Protein AF-A0A1H2SU93-F1 (afdb_monomer_lite)

Radius of gyration: 25.46 Å; chains: 1; bounding box: 50×32×60 Å

Foldseek 3Di:
DCVVVCVVVVVCVVVVVVVVVVVVVPDDPVVVVVVVVVVVVVVVVVVVVLVVLLVVLLVCVVVPDDLVVSCVPDPNVSNVVSVVVVVVD

Structure (mmCIF, N/CA/C/O backbone):
data_AF-A0A1H2SU93-F1
#
_entry.id   AF-A0A1H2SU93-F1
#
loop_
_atom_site.group_PDB
_atom_site.id
_atom_site.type_symbol
_atom_site.label_atom_id
_atom_site.label_alt_id
_atom_site.label_comp_id
_atom_site.label_asym_id
_atom_site.label_entity_id
_atom_site.label_seq_id
_atom_site.pdbx_PDB_ins_code
_atom_site.Cartn_x
_atom_site.Cartn_y
_atom_site.Cartn_z
_atom_site.occupancy
_atom_site.B_iso_or_equiv
_atom_site.auth_seq_id
_atom_site.auth_comp_id
_atom_site.auth_asym_id
_atom_site.auth_atom_id
_atom_site.pdbx_PDB_model_num
ATOM 1 N N . ARG A 1 1 ? 10.098 24.520 -30.732 1.00 68.25 1 ARG A N 1
ATOM 2 C CA . ARG A 1 1 ? 10.134 24.344 -32.202 1.00 68.25 1 ARG A CA 1
ATOM 3 C C . ARG A 1 1 ? 10.691 22.995 -32.652 1.00 68.25 1 ARG A C 1
ATOM 5 O O . ARG A 1 1 ? 9.881 22.212 -33.093 1.00 68.25 1 ARG A O 1
ATOM 12 N N . CYS A 1 2 ? 11.961 22.605 -32.467 1.00 73.81 2 CYS A N 1
ATOM 13 C CA . CYS A 1 2 ? 12.463 21.321 -33.024 1.00 73.81 2 CYS A CA 1
ATOM 14 C C . CYS A 1 2 ? 11.740 20.029 -32.573 1.00 73.81 2 CYS A C 1
ATOM 16 O O . CYS A 1 2 ? 11.703 19.060 -33.328 1.00 73.81 2 CYS A O 1
ATOM 18 N N . ILE A 1 3 ? 11.193 20.001 -31.351 1.00 79.50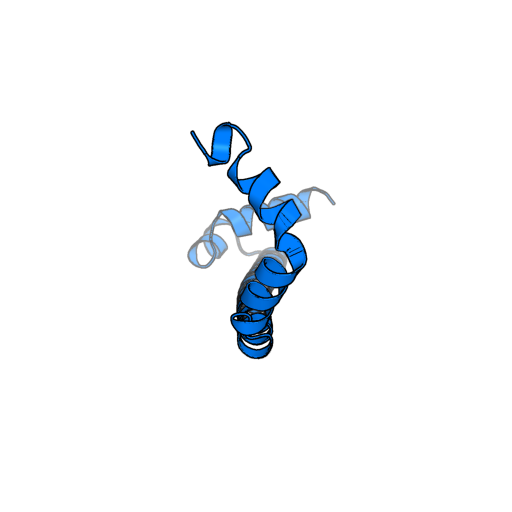 3 ILE A N 1
ATOM 19 C CA . ILE A 1 3 ? 10.376 18.877 -30.855 1.00 79.50 3 ILE A CA 1
ATOM 20 C C . ILE A 1 3 ? 8.950 18.970 -31.417 1.00 79.50 3 ILE A C 1
ATOM 22 O O . ILE A 1 3 ? 8.449 18.011 -31.990 1.00 79.50 3 ILE A O 1
ATOM 26 N N . GLU A 1 4 ? 8.325 20.143 -31.295 1.00 85.62 4 GLU A N 1
ATOM 27 C CA . GLU A 1 4 ? 6.946 20.416 -31.739 1.00 85.62 4 GLU A CA 1
ATOM 28 C C . GLU A 1 4 ? 6.768 20.306 -33.262 1.00 85.62 4 GLU A C 1
ATOM 30 O O . GLU A 1 4 ? 5.716 19.899 -33.736 1.00 85.62 4 GLU A O 1
ATOM 35 N N . GLU A 1 5 ? 7.802 20.651 -34.030 1.00 90.31 5 GLU A N 1
ATOM 36 C CA . GLU A 1 5 ? 7.831 20.625 -35.497 1.00 90.31 5 GLU A CA 1
ATOM 37 C C . GLU A 1 5 ? 8.338 19.276 -36.045 1.00 90.31 5 GLU A C 1
ATOM 39 O O . GLU A 1 5 ? 8.501 19.125 -37.250 1.00 90.31 5 GLU A O 1
ATOM 44 N N . GLY A 1 6 ? 8.603 18.285 -35.181 1.00 86.56 6 GLY A N 1
ATOM 45 C CA . GLY A 1 6 ? 8.933 16.910 -35.581 1.00 86.56 6 GLY A CA 1
ATOM 46 C C . GLY A 1 6 ? 10.371 16.668 -36.053 1.00 86.56 6 GLY A C 1
ATOM 47 O O . GLY A 1 6 ? 10.783 15.514 -36.160 1.00 86.56 6 GLY A O 1
ATOM 48 N N . TYR A 1 7 ? 11.177 17.716 -36.241 1.00 90.00 7 TYR A N 1
ATOM 49 C CA . TYR A 1 7 ? 12.559 17.599 -36.723 1.00 90.00 7 TYR A CA 1
ATOM 50 C C . TYR A 1 7 ? 13.433 16.659 -35.884 1.00 90.00 7 TYR A C 1
ATOM 52 O O . TYR A 1 7 ? 14.239 15.909 -36.433 1.00 90.00 7 TYR A O 1
ATOM 60 N N . LEU A 1 8 ? 13.266 16.660 -34.556 1.00 87.50 8 LEU A N 1
ATOM 61 C CA . LEU A 1 8 ? 14.007 15.745 -33.683 1.00 87.50 8 LEU A CA 1
ATOM 62 C C . LEU A 1 8 ? 13.624 14.279 -33.932 1.00 87.50 8 LEU A C 1
ATOM 64 O O . LEU A 1 8 ? 14.487 13.406 -33.937 1.00 87.50 8 LEU A O 1
ATOM 68 N N . VAL A 1 9 ? 12.338 14.004 -34.154 1.00 89.06 9 VAL A N 1
ATOM 69 C CA . VAL A 1 9 ? 11.841 12.645 -34.408 1.00 89.06 9 VAL A CA 1
ATOM 70 C C . VAL A 1 9 ? 12.373 12.128 -35.740 1.00 89.06 9 VAL A C 1
ATOM 72 O O . VAL A 1 9 ? 12.838 10.991 -35.813 1.00 89.06 9 VAL A O 1
ATOM 75 N N . ASP A 1 10 ? 12.351 12.962 -36.776 1.00 92.19 10 ASP A N 1
ATOM 76 C CA . ASP A 1 10 ? 12.840 12.582 -38.101 1.00 92.19 10 ASP A CA 1
ATOM 77 C C . ASP A 1 10 ? 14.351 12.333 -38.098 1.00 92.19 10 ASP A C 1
ATOM 79 O O . ASP A 1 10 ? 14.814 11.342 -38.666 1.00 92.19 10 ASP A O 1
ATOM 83 N N . TYR A 1 11 ? 15.111 13.156 -37.372 1.00 88.81 11 TYR A N 1
ATOM 84 C CA . TYR A 1 11 ? 16.544 12.950 -37.173 1.00 88.81 11 TYR A CA 1
ATOM 85 C C . TYR A 1 11 ? 16.839 11.639 -36.424 1.00 88.81 11 TYR A C 1
ATOM 87 O O . TYR A 1 11 ? 17.629 10.814 -36.881 1.00 88.81 11 TYR A O 1
ATOM 95 N N . LEU A 1 12 ? 16.158 11.381 -35.302 1.00 88.31 12 LEU A N 1
ATOM 96 C CA . LEU A 1 12 ? 16.364 10.156 -34.520 1.00 88.31 12 LEU A CA 1
ATOM 97 C C . LEU A 1 12 ? 15.968 8.887 -35.286 1.00 88.31 12 LEU A C 1
ATOM 99 O O . LEU A 1 12 ? 16.593 7.845 -35.101 1.00 88.31 12 LEU A O 1
ATOM 103 N N . ARG A 1 13 ? 14.966 8.957 -36.172 1.00 87.56 13 ARG A N 1
ATOM 104 C CA . ARG A 1 13 ? 14.591 7.839 -37.054 1.00 87.56 13 ARG A CA 1
ATOM 105 C C . ARG A 1 13 ? 15.689 7.500 -38.057 1.00 87.56 13 ARG A C 1
ATOM 107 O O . ARG A 1 13 ? 15.939 6.321 -38.292 1.00 87.56 13 ARG A O 1
ATOM 114 N N . GLN A 1 14 ? 16.351 8.508 -38.621 1.00 93.25 14 GLN A N 1
ATOM 115 C CA . GLN A 1 14 ? 17.478 8.310 -39.541 1.00 93.25 14 GLN A CA 1
ATOM 116 C C . GLN A 1 14 ? 18.705 7.727 -38.821 1.00 93.25 14 GLN A C 1
ATOM 118 O O . GLN A 1 14 ? 19.420 6.908 -39.393 1.00 93.25 14 GLN A O 1
ATOM 123 N N . HIS A 1 15 ? 18.892 8.074 -37.544 1.00 89.62 15 HIS A N 1
ATOM 124 C CA . HIS A 1 15 ? 20.018 7.646 -36.705 1.00 89.62 15 HIS A CA 1
ATOM 125 C C . HIS A 1 15 ? 19.629 6.607 -35.636 1.00 89.62 15 HIS A C 1
ATOM 127 O O . HIS A 1 15 ? 20.247 6.526 -34.572 1.00 89.62 15 HIS A O 1
ATOM 133 N N . ILE A 1 16 ? 18.612 5.777 -35.903 1.00 85.50 16 ILE A N 1
ATOM 134 C CA . ILE A 1 16 ? 18.010 4.888 -34.893 1.00 85.50 16 ILE A CA 1
ATOM 135 C C . ILE A 1 16 ? 19.018 3.910 -34.268 1.00 85.50 16 ILE A C 1
ATOM 137 O O . ILE A 1 16 ? 18.911 3.575 -33.090 1.00 85.50 16 ILE A O 1
ATOM 141 N N . GLY A 1 17 ? 20.017 3.462 -35.035 1.00 86.50 17 GLY A N 1
ATOM 142 C CA . GLY A 1 17 ? 21.060 2.554 -34.555 1.00 86.50 17 GLY A CA 1
ATOM 143 C C . GLY A 1 17 ? 21.977 3.197 -33.513 1.00 86.50 17 GLY A C 1
ATOM 144 O O . GLY A 1 17 ? 22.235 2.592 -32.474 1.00 86.50 17 GLY A O 1
ATOM 145 N N . GLU A 1 18 ? 22.414 4.432 -33.762 1.00 85.81 18 GLU A N 1
ATOM 146 C CA . GLU A 1 18 ? 23.244 5.219 -32.842 1.00 85.81 18 GLU A CA 1
ATOM 147 C C . GLU A 1 18 ? 22.441 5.620 -31.605 1.00 85.81 18 GLU A C 1
ATOM 149 O O . GLU A 1 18 ? 22.894 5.411 -30.483 1.00 85.81 18 GLU A O 1
ATOM 154 N N . ALA A 1 19 ? 21.202 6.084 -31.800 1.00 85.31 19 ALA A N 1
ATOM 155 C CA . ALA A 1 19 ? 20.293 6.419 -30.709 1.00 85.31 19 ALA A CA 1
ATOM 156 C C . ALA A 1 19 ? 20.029 5.210 -29.794 1.00 85.31 19 ALA A C 1
ATOM 158 O O . ALA A 1 19 ? 20.110 5.324 -28.571 1.00 85.31 19 ALA A O 1
ATOM 159 N N . ARG A 1 20 ? 19.783 4.025 -30.372 1.00 82.50 20 ARG A N 1
ATOM 160 C CA . ARG A 1 20 ? 19.617 2.777 -29.611 1.00 82.50 20 ARG A CA 1
ATOM 161 C C . ARG A 1 20 ? 20.907 2.369 -28.902 1.00 82.50 20 ARG A C 1
ATOM 163 O O . ARG A 1 20 ? 20.848 1.920 -27.763 1.00 82.50 20 ARG A O 1
ATOM 170 N N . GLY A 1 21 ? 22.058 2.514 -29.558 1.00 85.25 21 GLY A N 1
ATOM 171 C CA . GLY A 1 21 ? 23.366 2.227 -28.968 1.00 85.25 21 GLY A CA 1
ATOM 172 C C . GLY A 1 21 ? 23.655 3.101 -27.749 1.00 85.25 21 GLY A C 1
ATOM 173 O O . GLY A 1 21 ? 24.012 2.581 -26.695 1.00 85.25 21 GLY A O 1
ATOM 174 N N . MET A 1 22 ? 23.413 4.409 -27.863 1.00 82.69 22 MET A N 1
ATOM 175 C CA . MET A 1 22 ? 23.549 5.356 -26.756 1.00 82.69 22 MET A CA 1
ATOM 176 C C . MET A 1 22 ? 22.600 5.013 -25.605 1.00 82.69 22 MET A C 1
ATOM 178 O O . MET A 1 22 ? 23.046 4.916 -24.463 1.00 82.69 22 MET A O 1
ATOM 182 N N . LEU A 1 23 ? 21.322 4.750 -25.908 1.00 81.38 23 LEU A N 1
ATOM 183 C CA . LEU A 1 23 ? 20.319 4.374 -24.909 1.00 81.38 23 LEU A CA 1
ATOM 184 C C . LEU A 1 23 ? 20.744 3.124 -24.126 1.00 81.38 23 LEU A C 1
ATOM 186 O O . LEU A 1 23 ? 20.739 3.135 -22.900 1.00 81.38 23 LEU A O 1
ATOM 190 N N . LEU A 1 24 ? 21.155 2.066 -24.829 1.00 81.06 24 LEU A N 1
ATOM 191 C CA . LEU A 1 24 ? 21.555 0.806 -24.202 1.00 81.06 24 LEU A CA 1
ATOM 192 C C . LEU A 1 24 ? 22.879 0.924 -23.442 1.00 81.06 24 LEU A C 1
ATOM 194 O O . LEU A 1 24 ? 23.026 0.300 -22.400 1.00 81.06 24 LEU A O 1
ATOM 198 N N . SER A 1 25 ? 23.825 1.740 -23.918 1.00 81.94 25 SER A N 1
ATOM 199 C CA . SER A 1 25 ? 25.096 1.959 -23.212 1.00 81.94 25 SER A CA 1
ATOM 200 C C . SER A 1 25 ? 24.935 2.703 -21.883 1.00 81.94 25 SER A C 1
ATOM 202 O O . SER A 1 25 ? 25.743 2.514 -20.979 1.00 81.94 25 SER A O 1
ATOM 204 N N . GLY A 1 26 ? 23.903 3.545 -21.765 1.00 79.25 26 GLY A N 1
ATOM 205 C CA . GLY A 1 26 ? 23.593 4.284 -20.541 1.00 79.25 26 GLY A CA 1
ATOM 206 C C . GLY A 1 26 ? 22.599 3.571 -19.625 1.00 79.25 26 GLY A C 1
ATOM 207 O O . GLY A 1 26 ? 22.462 3.949 -18.463 1.00 79.25 26 GLY A O 1
ATOM 208 N N . PHE A 1 27 ? 21.894 2.555 -20.128 1.00 86.69 27 PHE A N 1
ATOM 209 C CA . PHE A 1 27 ? 20.888 1.831 -19.365 1.00 86.69 27 PHE A CA 1
ATOM 210 C C . PHE A 1 27 ? 21.536 0.772 -18.472 1.00 86.69 27 PHE A C 1
ATOM 212 O O . PHE A 1 27 ? 22.093 -0.215 -18.948 1.00 86.69 27 PHE A O 1
ATOM 219 N N . ASN A 1 28 ? 21.420 0.961 -17.158 1.00 88.88 28 ASN A N 1
ATOM 220 C CA . ASN A 1 28 ? 21.804 -0.047 -16.182 1.00 88.88 28 ASN A CA 1
ATOM 221 C C . ASN A 1 28 ? 20.560 -0.829 -15.740 1.00 88.88 28 ASN A C 1
ATOM 223 O O . ASN A 1 28 ? 19.771 -0.355 -14.920 1.00 88.88 28 ASN A O 1
ATOM 227 N N . GLN A 1 29 ? 20.408 -2.031 -16.295 1.00 88.06 29 GLN A N 1
ATOM 228 C CA . GLN A 1 29 ? 19.286 -2.920 -16.003 1.00 88.06 29 GLN A CA 1
ATOM 229 C C . GLN A 1 29 ? 19.195 -3.287 -14.516 1.00 88.06 29 GLN A C 1
ATOM 231 O O . GLN A 1 29 ? 18.099 -3.311 -13.969 1.00 88.06 29 GLN A O 1
ATOM 236 N N . GLU A 1 30 ? 20.327 -3.502 -13.843 1.00 89.75 30 GLU A N 1
ATOM 237 C CA . GLU A 1 30 ? 20.357 -3.865 -12.423 1.00 89.75 30 GLU A CA 1
ATOM 238 C C .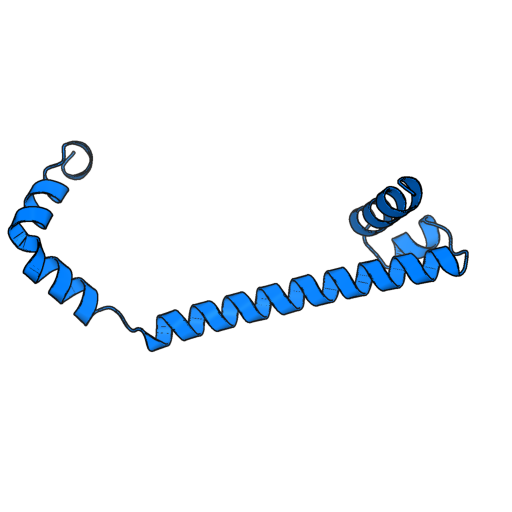 GLU A 1 30 ? 19.804 -2.736 -11.544 1.00 89.75 30 GLU A C 1
ATOM 240 O O . GLU A 1 30 ? 18.998 -2.982 -10.649 1.00 89.75 30 GLU A O 1
ATOM 245 N N . ILE A 1 31 ? 20.187 -1.485 -11.826 1.00 89.81 31 ILE A N 1
ATOM 246 C CA . ILE A 1 31 ? 19.663 -0.316 -11.102 1.00 89.81 31 ILE A CA 1
ATOM 247 C C . ILE A 1 31 ? 18.158 -0.176 -11.336 1.00 89.81 31 ILE A C 1
ATOM 249 O O . ILE A 1 31 ? 17.413 0.073 -10.390 1.00 89.81 31 ILE A O 1
ATOM 253 N N . TYR A 1 32 ? 17.712 -0.358 -12.580 1.00 89.94 32 TYR A N 1
ATOM 254 C CA . TYR A 1 32 ? 16.299 -0.274 -12.933 1.00 89.94 32 TYR A CA 1
ATOM 255 C C . TYR A 1 32 ? 15.458 -1.341 -12.215 1.00 89.94 32 TYR A C 1
ATOM 257 O O . TYR A 1 32 ? 14.467 -1.016 -11.564 1.00 89.94 32 TYR A O 1
ATOM 265 N N . GLU A 1 33 ? 15.876 -2.607 -12.273 1.00 91.62 33 GLU A N 1
ATOM 266 C CA . GLU A 1 33 ? 15.178 -3.717 -11.612 1.00 91.62 33 GLU A CA 1
ATOM 267 C C . GLU A 1 33 ? 15.192 -3.580 -10.088 1.00 91.62 33 GLU A C 1
ATOM 269 O O . GLU A 1 33 ? 14.192 -3.867 -9.424 1.00 91.62 33 GLU A O 1
ATOM 274 N N . LYS A 1 34 ? 16.306 -3.105 -9.519 1.00 91.25 34 LYS A N 1
ATOM 275 C CA . LYS A 1 34 ? 16.406 -2.830 -8.087 1.00 91.25 34 LYS A CA 1
ATOM 276 C C . LYS A 1 34 ? 15.420 -1.746 -7.659 1.00 91.25 34 LYS A C 1
ATOM 278 O O . LYS A 1 34 ? 14.723 -1.963 -6.672 1.00 91.25 34 LYS A O 1
ATOM 283 N N . GLY A 1 35 ? 15.334 -0.646 -8.409 1.00 91.00 35 GLY A N 1
ATOM 284 C CA . GLY A 1 35 ? 14.374 0.427 -8.148 1.00 91.00 35 GLY A CA 1
ATOM 285 C C . GLY A 1 35 ? 12.935 -0.085 -8.184 1.00 91.00 35 GLY A C 1
ATOM 286 O O . GLY A 1 35 ? 12.194 0.100 -7.226 1.00 91.00 35 GLY A O 1
ATOM 287 N N . LEU A 1 36 ? 12.579 -0.853 -9.218 1.00 91.00 36 LEU A N 1
ATOM 288 C CA . LEU A 1 36 ? 11.236 -1.424 -9.343 1.00 91.00 36 LEU A CA 1
ATOM 289 C C . LEU A 1 36 ? 10.885 -2.372 -8.181 1.00 91.00 36 LEU A C 1
ATOM 291 O O . LEU A 1 36 ? 9.756 -2.384 -7.693 1.00 91.00 36 LEU A O 1
ATOM 295 N N . ARG A 1 37 ? 11.854 -3.171 -7.715 1.00 90.25 37 ARG A N 1
ATOM 296 C CA . ARG A 1 37 ? 11.669 -4.068 -6.566 1.00 90.25 37 ARG A CA 1
ATOM 297 C C . ARG A 1 37 ? 11.504 -3.299 -5.256 1.00 90.25 37 ARG A C 1
ATOM 299 O O . ARG A 1 37 ? 10.727 -3.732 -4.411 1.00 90.25 37 ARG A O 1
ATOM 306 N N . GLU A 1 38 ? 12.259 -2.222 -5.061 1.00 91.44 38 GLU A N 1
ATOM 307 C CA . GLU A 1 38 ? 12.171 -1.372 -3.869 1.00 91.44 38 GLU A CA 1
ATOM 308 C C . GLU A 1 38 ? 10.826 -0.642 -3.819 1.00 91.44 38 GLU A C 1
ATOM 310 O O . GLU A 1 38 ? 10.120 -0.766 -2.822 1.00 91.44 38 GLU A O 1
ATOM 315 N N . GLU A 1 39 ? 10.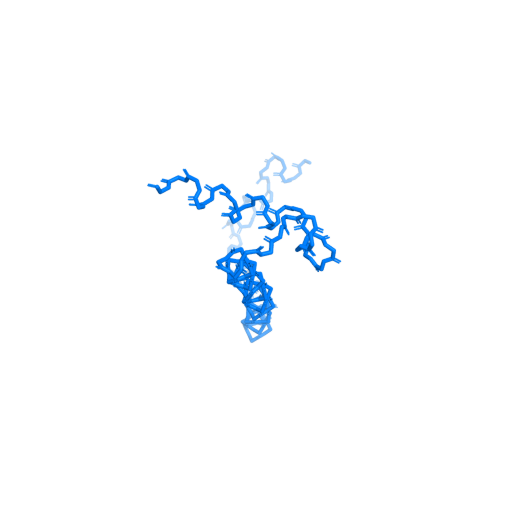405 -0.019 -4.922 1.00 88.25 39 GLU A N 1
ATOM 316 C CA . GLU A 1 39 ? 9.082 0.609 -5.042 1.00 88.25 39 GLU A CA 1
ATOM 317 C C . GLU A 1 39 ? 7.950 -0.398 -4.791 1.00 88.25 39 GLU A C 1
ATOM 319 O O . GLU A 1 39 ? 7.030 -0.136 -4.017 1.00 88.25 39 GLU A O 1
ATOM 324 N N . GLY A 1 40 ? 8.039 -1.590 -5.393 1.00 91.94 40 GLY A N 1
ATOM 325 C CA . GLY A 1 40 ? 7.054 -2.652 -5.182 1.00 91.94 40 GLY A CA 1
ATOM 326 C C . GLY A 1 40 ? 7.017 -3.162 -3.737 1.00 91.94 40 GLY A C 1
ATOM 327 O O . GLY A 1 40 ? 5.946 -3.468 -3.214 1.00 91.94 40 GLY A O 1
ATOM 328 N N . TRP A 1 41 ? 8.169 -3.232 -3.067 1.00 90.88 41 TRP A N 1
ATOM 329 C CA . TRP A 1 41 ? 8.245 -3.601 -1.653 1.00 90.88 41 TRP A CA 1
ATOM 330 C C . TRP A 1 41 ? 7.581 -2.540 -0.773 1.00 90.88 41 TRP A C 1
ATOM 332 O O . TRP A 1 41 ? 6.795 -2.884 0.111 1.00 90.88 41 TRP A O 1
ATOM 342 N N . GLU A 1 42 ? 7.891 -1.262 -0.989 1.00 92.69 42 GLU A N 1
ATOM 343 C CA . GLU A 1 42 ? 7.320 -0.153 -0.220 1.00 92.69 42 GLU A CA 1
ATOM 344 C C . GLU A 1 42 ? 5.800 -0.077 -0.387 1.00 92.69 42 GLU A C 1
ATOM 346 O O . GLU A 1 42 ? 5.082 0.009 0.614 1.00 92.69 42 GLU A O 1
ATOM 351 N N . ALA A 1 43 ? 5.308 -0.211 -1.623 1.00 93.00 43 ALA A N 1
ATOM 352 C CA . ALA A 1 43 ? 3.880 -0.301 -1.910 1.00 93.00 43 ALA A CA 1
ATOM 353 C C . ALA A 1 43 ? 3.234 -1.488 -1.179 1.00 93.00 43 ALA A C 1
ATOM 355 O O . ALA A 1 43 ? 2.229 -1.316 -0.492 1.00 93.00 43 ALA A O 1
ATOM 356 N N . GLY A 1 44 ? 3.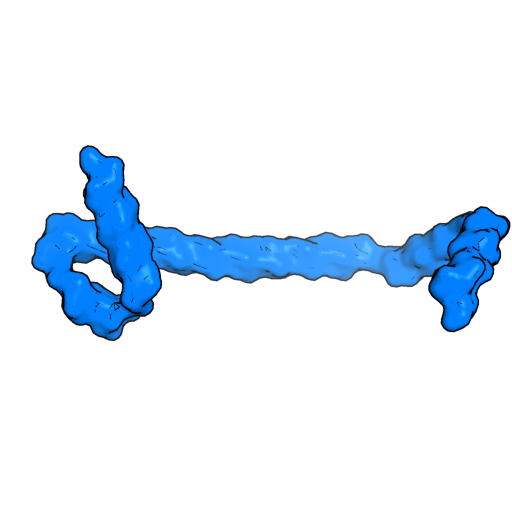857 -2.671 -1.232 1.00 93.75 44 GLY A N 1
ATOM 357 C CA . GLY A 1 44 ? 3.350 -3.864 -0.552 1.00 93.75 44 GLY A CA 1
ATOM 358 C C . GLY A 1 44 ? 3.309 -3.738 0.976 1.00 93.75 44 GLY A C 1
ATOM 359 O O . GLY A 1 44 ? 2.369 -4.221 1.608 1.00 93.75 44 GLY A O 1
ATOM 360 N N . ILE A 1 45 ? 4.289 -3.066 1.594 1.00 94.62 45 ILE A N 1
ATOM 361 C CA . ILE A 1 45 ? 4.240 -2.759 3.033 1.00 94.62 45 ILE A CA 1
ATOM 362 C C . ILE A 1 45 ? 3.072 -1.822 3.337 1.00 94.62 45 ILE A C 1
ATOM 364 O O . ILE A 1 45 ? 2.326 -2.083 4.281 1.00 94.62 45 ILE A O 1
ATOM 368 N N . ALA A 1 46 ? 2.920 -0.742 2.568 1.00 94.19 46 ALA A N 1
ATOM 369 C CA . ALA A 1 46 ? 1.863 0.237 2.792 1.00 94.19 46 ALA A CA 1
ATOM 370 C C . ALA A 1 46 ? 0.471 -0.405 2.672 1.00 94.19 46 ALA A C 1
ATOM 372 O O . ALA A 1 46 ? -0.352 -0.259 3.575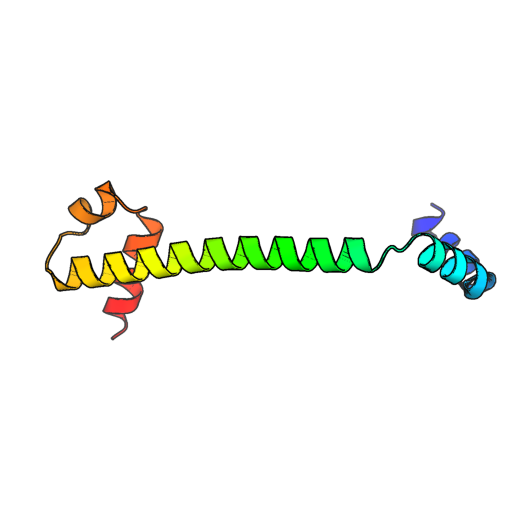 1.00 94.19 46 ALA A O 1
ATOM 373 N N . GLU A 1 47 ? 0.244 -1.193 1.618 1.00 94.50 47 GLU A N 1
ATOM 374 C CA . GLU A 1 47 ? -0.989 -1.964 1.429 1.00 94.50 47 GLU A CA 1
ATOM 375 C C . GLU A 1 47 ? -1.221 -2.958 2.576 1.00 94.50 47 GLU A C 1
ATOM 377 O O . GLU A 1 47 ? -2.324 -3.047 3.113 1.00 94.50 47 GLU A O 1
ATOM 382 N N . GLY A 1 48 ? -0.176 -3.670 3.010 1.00 94.88 48 GLY A N 1
ATOM 383 C CA . GLY A 1 48 ? -0.268 -4.633 4.106 1.00 94.88 48 GLY A CA 1
ATOM 384 C C . GLY A 1 48 ? -0.625 -4.003 5.456 1.00 94.88 48 GLY A C 1
ATOM 385 O O . GLY A 1 48 ? -1.363 -4.612 6.235 1.00 94.88 48 GLY A O 1
ATOM 386 N N . ILE A 1 49 ? -0.128 -2.793 5.733 1.00 95.06 49 ILE A N 1
ATOM 387 C CA . ILE A 1 49 ? -0.489 -2.024 6.932 1.00 95.06 49 ILE A CA 1
ATOM 388 C C . ILE A 1 49 ? -1.965 -1.625 6.869 1.00 95.06 49 ILE A C 1
ATOM 390 O O . ILE A 1 49 ? -2.695 -1.902 7.817 1.00 95.06 49 ILE A O 1
ATOM 394 N N . ILE A 1 50 ? -2.417 -1.069 5.740 1.00 95.69 50 ILE A N 1
ATOM 395 C CA . ILE A 1 50 ? -3.816 -0.659 5.550 1.00 95.69 50 ILE A CA 1
ATOM 396 C C . ILE A 1 50 ? -4.760 -1.856 5.717 1.00 95.69 50 ILE A C 1
ATOM 398 O O . ILE A 1 50 ? -5.725 -1.783 6.473 1.00 95.69 50 ILE A O 1
ATOM 402 N N . GLU A 1 51 ? -4.459 -2.997 5.095 1.00 95.38 51 GLU A N 1
ATOM 403 C CA . GLU A 1 51 ? -5.266 -4.216 5.244 1.00 95.38 51 GLU A CA 1
ATOM 404 C C . GLU A 1 51 ? -5.231 -4.765 6.684 1.00 95.38 51 GLU A C 1
ATOM 406 O O . GLU A 1 51 ? -6.194 -5.356 7.181 1.00 95.38 51 GLU A O 1
ATOM 411 N N . GLY A 1 52 ? -4.112 -4.594 7.392 1.00 96.25 52 GLY A N 1
ATOM 412 C CA . GLY A 1 52 ? -4.018 -4.875 8.824 1.00 96.25 52 GLY A CA 1
ATOM 413 C C . GLY A 1 52 ? -4.971 -4.009 9.648 1.00 96.25 52 GLY A C 1
ATOM 414 O O . GLY A 1 52 ? -5.713 -4.537 10.480 1.00 96.25 52 GLY A O 1
ATOM 415 N N . ASP A 1 53 ? -4.987 -2.708 9.376 1.00 96.69 53 ASP A N 1
ATOM 416 C CA . ASP A 1 53 ? -5.822 -1.732 10.069 1.00 96.69 53 ASP A CA 1
ATOM 417 C C . ASP A 1 53 ? -7.313 -1.962 9.794 1.00 96.69 53 ASP A C 1
ATOM 419 O O . ASP A 1 53 ? -8.096 -2.037 10.741 1.00 96.69 53 ASP A O 1
ATOM 423 N N . LEU A 1 54 ? -7.706 -2.199 8.536 1.00 96.12 54 LEU A N 1
ATOM 424 C CA . LEU A 1 54 ? -9.091 -2.524 8.170 1.00 96.12 54 LEU A CA 1
ATOM 425 C C . LEU A 1 54 ? -9.586 -3.785 8.893 1.00 96.12 54 LEU A C 1
ATOM 427 O O . LEU A 1 54 ? -10.677 -3.796 9.464 1.00 96.12 54 LEU A O 1
ATOM 431 N N . ARG A 1 55 ? -8.773 -4.850 8.946 1.00 96.00 55 ARG A N 1
ATOM 432 C CA . ARG A 1 55 ? -9.118 -6.072 9.699 1.00 96.00 55 ARG A CA 1
ATOM 433 C C . ARG A 1 55 ? -9.235 -5.819 11.197 1.00 96.00 55 ARG A C 1
ATOM 435 O O . ARG A 1 55 ? -10.122 -6.379 11.836 1.00 96.00 55 ARG A O 1
ATOM 442 N N . ALA A 1 56 ? -8.362 -4.993 11.767 1.00 96.25 56 ALA A N 1
ATOM 443 C CA . ALA A 1 56 ? -8.449 -4.633 13.176 1.00 96.25 56 ALA A CA 1
ATOM 444 C C . ALA A 1 56 ? -9.748 -3.867 13.474 1.00 96.25 56 ALA A C 1
ATOM 446 O O . ALA A 1 56 ? -10.433 -4.204 14.439 1.00 96.25 56 ALA A O 1
ATOM 447 N N . ILE A 1 57 ? -10.107 -2.890 12.634 1.00 96.00 57 ILE A N 1
ATOM 448 C CA . ILE A 1 57 ? -11.352 -2.117 12.744 1.00 96.00 57 ILE A CA 1
ATOM 449 C C . ILE A 1 57 ? -12.570 -3.046 12.683 1.00 96.00 57 ILE A C 1
ATOM 451 O O . ILE A 1 57 ? -13.403 -2.985 13.585 1.00 96.00 57 ILE A O 1
ATOM 455 N N . ARG A 1 58 ? -12.637 -3.956 11.696 1.00 95.00 58 ARG A N 1
ATOM 456 C CA . ARG A 1 58 ? -13.708 -4.969 11.588 1.00 95.00 58 ARG A CA 1
ATOM 457 C C . ARG A 1 58 ? -13.857 -5.768 12.886 1.00 95.00 58 ARG A C 1
ATOM 459 O O . ARG A 1 58 ? -14.930 -5.795 13.474 1.00 95.00 58 ARG A O 1
ATOM 466 N N . ASN A 1 59 ? -12.753 -6.309 13.404 1.00 95.56 59 ASN A N 1
ATOM 467 C CA . ASN A 1 59 ? -12.769 -7.069 14.657 1.00 95.56 59 ASN A CA 1
ATOM 468 C C . ASN A 1 59 ? -13.219 -6.225 15.864 1.00 95.56 59 ASN A C 1
ATOM 470 O O . ASN A 1 59 ? -13.853 -6.744 16.777 1.00 95.56 59 ASN A O 1
ATOM 474 N N . MET A 1 60 ? -12.874 -4.935 15.915 1.00 95.62 60 MET A N 1
ATOM 475 C CA . MET A 1 60 ? -13.308 -4.039 16.994 1.00 95.62 60 MET A CA 1
ATOM 476 C C . MET A 1 60 ? -14.810 -3.750 16.933 1.00 95.62 60 MET A C 1
ATOM 478 O O . MET A 1 60 ? -15.460 -3.751 17.980 1.00 95.62 60 MET A O 1
ATOM 482 N N . LEU A 1 61 ? -15.362 -3.559 15.733 1.00 93.38 61 LEU A N 1
ATOM 483 C CA . LEU A 1 61 ? -16.805 -3.428 15.528 1.00 93.38 61 LEU A CA 1
ATOM 484 C C . LEU A 1 61 ? -17.539 -4.715 15.928 1.00 93.38 61 LEU A C 1
ATOM 486 O O . LEU A 1 61 ? -18.516 -4.645 16.670 1.00 93.38 61 LEU A O 1
ATOM 490 N N . ASP A 1 62 ? -17.017 -5.885 15.546 1.00 93.06 62 ASP A N 1
ATOM 491 C CA . ASP A 1 62 ? -17.576 -7.192 15.931 1.00 93.06 62 ASP A CA 1
ATOM 492 C C . ASP A 1 62 ? -17.572 -7.411 17.455 1.00 93.06 62 ASP A C 1
ATOM 494 O O . ASP A 1 62 ? -18.455 -8.069 18.009 1.00 93.06 62 ASP A O 1
ATOM 498 N N . LEU A 1 63 ? -16.592 -6.834 18.157 1.00 95.19 63 LEU A N 1
ATOM 499 C CA . LEU A 1 63 ? -16.513 -6.831 19.622 1.00 95.19 63 LEU A CA 1
ATOM 500 C C . LEU A 1 63 ? -17.405 -5.761 20.282 1.00 95.19 63 LEU A C 1
ATOM 502 O O . LEU A 1 63 ? -17.456 -5.689 21.512 1.00 95.19 63 LEU A O 1
ATOM 506 N N . GLY A 1 64 ? -18.115 -4.951 19.494 1.00 93.88 64 GLY A N 1
ATOM 507 C CA . GLY A 1 64 ? -19.087 -3.964 19.963 1.00 93.88 64 GLY A CA 1
ATOM 508 C C . GLY A 1 64 ? -18.501 -2.607 20.356 1.00 93.88 64 GLY A C 1
ATOM 509 O O . GLY A 1 64 ? -19.144 -1.875 21.110 1.00 93.88 64 GLY A O 1
ATOM 510 N N . LEU A 1 65 ? -17.292 -2.262 19.897 1.00 95.12 65 LEU A N 1
ATOM 511 C CA . LEU A 1 65 ? -16.747 -0.914 20.089 1.00 95.12 65 LEU A CA 1
ATOM 512 C C . LEU A 1 65 ? -17.489 0.094 19.203 1.00 95.12 65 LEU A C 1
ATOM 514 O O . LEU A 1 65 ? -17.870 -0.222 18.077 1.00 95.12 65 LEU A O 1
ATOM 518 N N . SER A 1 66 ? -17.659 1.323 19.699 1.00 93.38 66 SER A N 1
ATOM 519 C CA . SER A 1 66 ? -18.279 2.395 18.915 1.00 93.38 66 SER A CA 1
ATOM 520 C C . SER A 1 66 ? -17.302 3.016 17.914 1.00 93.38 66 SER A C 1
ATOM 522 O O . SER A 1 66 ? -16.082 3.005 18.111 1.00 93.38 66 SER A O 1
ATOM 524 N N . GLU A 1 67 ? -17.849 3.620 16.859 1.00 91.88 67 GLU A N 1
ATOM 525 C CA . GLU A 1 67 ? -17.088 4.365 15.852 1.00 91.88 67 GLU A CA 1
ATOM 526 C C . GLU A 1 67 ? -16.189 5.435 16.492 1.00 91.88 67 GLU A C 1
ATOM 528 O O . GLU A 1 67 ? -15.022 5.584 16.120 1.00 91.88 67 GLU A O 1
ATOM 533 N N . GLU A 1 68 ? -16.689 6.139 17.512 1.00 92.75 68 GLU A N 1
ATOM 534 C CA . GLU A 1 68 ? -15.937 7.175 18.219 1.00 92.75 68 GLU A CA 1
ATOM 535 C C . GLU A 1 68 ? -14.732 6.607 18.969 1.00 92.75 68 GLU A C 1
ATOM 537 O O . GLU A 1 68 ? -13.701 7.273 19.050 1.00 92.75 68 GLU A O 1
ATOM 542 N N . GLN A 1 69 ? -14.839 5.394 19.522 1.00 93.31 69 GLN A N 1
ATOM 543 C CA . GLN A 1 69 ? -13.728 4.741 20.219 1.00 93.31 69 GLN A CA 1
ATOM 544 C C . GLN A 1 69 ? -12.647 4.296 19.233 1.00 93.31 69 GLN A C 1
ATOM 546 O O . GLN A 1 69 ? -11.458 4.469 19.498 1.00 93.31 69 GLN A O 1
ATOM 551 N N . ILE A 1 70 ? -13.050 3.759 18.083 1.00 94.62 70 ILE A N 1
ATOM 552 C CA . ILE A 1 70 ? -12.122 3.284 17.052 1.00 94.62 70 ILE A CA 1
ATOM 553 C C . ILE A 1 70 ? -11.411 4.471 16.384 1.00 94.62 70 ILE A C 1
ATOM 555 O O . ILE A 1 70 ? -10.192 4.438 16.198 1.00 94.62 70 ILE A O 1
ATOM 559 N N . SER A 1 71 ? -12.138 5.564 16.137 1.00 93.81 71 SER A N 1
ATOM 560 C CA . SER A 1 71 ? -11.617 6.806 15.545 1.00 93.81 71 SER A CA 1
ATOM 561 C C . SER A 1 71 ? -10.583 7.537 16.416 1.00 93.81 71 SER A C 1
ATOM 563 O O . SER A 1 71 ? -9.950 8.486 15.960 1.00 93.81 71 SER A O 1
ATOM 565 N N . GLN A 1 72 ? -10.383 7.126 17.675 1.00 94.62 72 GLN A N 1
ATOM 566 C CA . GLN A 1 72 ? -9.271 7.622 18.500 1.00 94.62 72 GLN A CA 1
ATOM 567 C C . GLN A 1 72 ? -7.919 7.048 18.067 1.00 94.62 72 GLN A C 1
ATOM 569 O O . GLN A 1 72 ? -6.882 7.645 18.355 1.00 94.62 72 GLN A O 1
ATOM 574 N N . LYS A 1 73 ? -7.924 5.876 17.422 1.00 94.38 73 LYS A N 1
ATOM 575 C CA . LYS A 1 73 ? -6.716 5.144 17.033 1.00 94.38 73 LYS A CA 1
ATOM 576 C C . LYS A 1 73 ? -6.542 5.041 15.519 1.00 94.38 73 LYS A C 1
ATOM 578 O O . LYS A 1 73 ? -5.404 5.023 15.060 1.00 94.38 73 LYS A O 1
ATOM 583 N N . TYR A 1 74 ? -7.637 4.988 14.768 1.00 94.88 74 TYR A N 1
ATOM 584 C CA . TYR A 1 74 ? -7.635 4.879 13.309 1.00 94.88 74 TYR A CA 1
ATOM 585 C C . TYR A 1 74 ? -8.223 6.131 12.667 1.00 94.88 74 TYR A C 1
ATOM 587 O O . TYR A 1 74 ? -8.972 6.871 13.306 1.00 94.88 74 TYR A O 1
ATOM 595 N N . SER A 1 75 ? -7.871 6.381 11.404 1.00 94.44 75 SER A N 1
ATOM 596 C CA . SER A 1 75 ? -8.440 7.509 10.671 1.00 94.44 75 SER A CA 1
ATOM 597 C C . SER A 1 75 ? -9.919 7.269 10.375 1.00 94.44 75 SER A C 1
ATOM 599 O O . SER A 1 75 ? -10.359 6.130 10.210 1.00 94.44 75 SER A O 1
ATOM 601 N N . LYS A 1 76 ? -10.688 8.357 10.290 1.00 93.31 76 LYS A N 1
ATOM 602 C CA . LYS A 1 76 ? -12.119 8.276 9.987 1.00 93.31 76 LYS A CA 1
ATOM 603 C C . LYS A 1 76 ? -12.380 7.662 8.618 1.00 93.31 76 LYS A C 1
ATOM 605 O O . LYS A 1 76 ? -13.337 6.914 8.493 1.00 93.31 76 LYS A O 1
ATOM 610 N N . GLU A 1 77 ? -11.509 7.903 7.634 1.00 93.75 77 GLU A N 1
ATOM 611 C CA . GLU A 1 77 ? -11.692 7.329 6.297 1.00 93.75 77 GLU A CA 1
ATOM 612 C C . GLU A 1 77 ? -11.677 5.793 6.334 1.00 93.75 77 GLU A C 1
ATOM 614 O O . GLU A 1 77 ? -12.532 5.157 5.725 1.00 93.75 77 GLU A O 1
ATOM 619 N N . LEU A 1 78 ? -10.749 5.187 7.086 1.00 93.50 78 LEU A N 1
ATOM 620 C CA . LEU A 1 78 ? -10.668 3.727 7.212 1.00 93.50 78 LEU A CA 1
ATOM 621 C C . LEU A 1 78 ? -11.864 3.147 7.973 1.00 93.50 78 LEU A C 1
ATOM 623 O O . LEU A 1 78 ? -12.341 2.061 7.647 1.00 93.50 78 LEU A O 1
ATOM 627 N N . VAL A 1 79 ? -12.351 3.861 8.991 1.00 94.06 79 VAL A N 1
ATOM 628 C CA . VAL A 1 79 ? -13.521 3.429 9.765 1.00 94.06 79 VAL A CA 1
ATOM 629 C C . VAL A 1 79 ? -14.789 3.504 8.912 1.00 94.06 79 VAL A C 1
ATOM 631 O O . VAL A 1 79 ? -15.533 2.528 8.854 1.00 94.06 79 VAL A O 1
ATOM 634 N N . GLU A 1 80 ? -15.000 4.607 8.191 1.00 93.69 80 GLU A N 1
ATOM 635 C CA . GLU A 1 80 ? -16.118 4.769 7.255 1.00 93.69 80 GLU A CA 1
ATOM 636 C C . GLU A 1 80 ?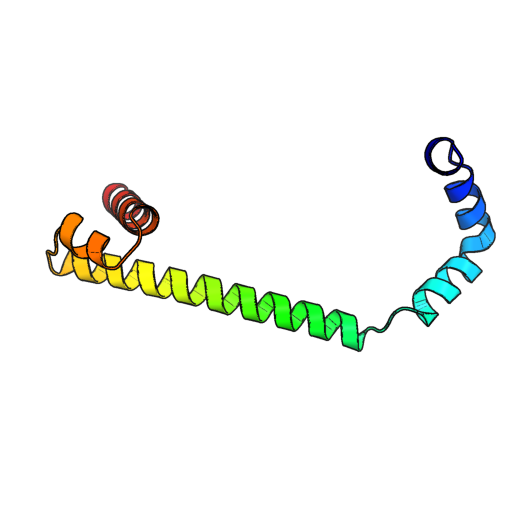 -16.089 3.715 6.143 1.00 93.69 80 GLU A C 1
ATOM 638 O O . GLU A 1 80 ? -17.137 3.162 5.814 1.00 93.69 80 GLU A O 1
ATOM 643 N N . GLN A 1 81 ? -14.908 3.389 5.605 1.00 94.00 81 GLN A N 1
ATOM 644 C CA . GLN A 1 81 ? -14.762 2.341 4.595 1.00 94.00 81 GLN A CA 1
ATOM 645 C C . GLN A 1 81 ? -15.285 0.995 5.111 1.00 94.00 81 GLN A C 1
ATOM 647 O O . GLN A 1 81 ? -16.102 0.352 4.453 1.00 94.00 81 GLN A O 1
ATOM 652 N N . VAL A 1 82 ? -14.851 0.575 6.303 1.00 93.44 82 VAL A N 1
ATOM 653 C CA . VAL A 1 82 ? -15.314 -0.689 6.892 1.00 93.44 82 VAL A CA 1
ATOM 654 C C . VAL A 1 82 ? -16.818 -0.653 7.159 1.00 93.44 82 VAL A C 1
ATOM 656 O O . VAL A 1 82 ? -17.509 -1.635 6.894 1.00 93.44 82 VAL A O 1
ATOM 659 N N . LEU A 1 83 ? -17.342 0.470 7.655 1.00 90.50 83 LEU A N 1
ATOM 660 C CA . LEU A 1 83 ? -18.774 0.616 7.903 1.00 90.50 83 LEU A CA 1
ATOM 661 C C . LEU A 1 83 ? -19.584 0.468 6.608 1.00 90.50 83 LEU A C 1
ATOM 663 O O . LEU A 1 83 ? -20.552 -0.292 6.599 1.00 90.50 83 LEU A O 1
ATOM 667 N N . GLN A 1 84 ? -19.154 1.099 5.510 1.00 90.56 84 GLN A N 1
ATOM 668 C CA . GLN A 1 84 ? -19.789 0.961 4.193 1.00 90.56 84 GLN A CA 1
ATOM 669 C C . GLN A 1 84 ? -19.813 -0.503 3.732 1.00 90.56 84 GLN A C 1
ATOM 671 O O . GLN A 1 84 ? -20.883 -1.021 3.414 1.00 90.56 84 GLN A O 1
ATOM 676 N N . GLU A 1 85 ? -18.676 -1.200 3.805 1.00 87.19 85 GLU A N 1
ATOM 677 C CA . GLU A 1 85 ? -18.570 -2.622 3.445 1.00 87.19 85 GLU A CA 1
ATOM 678 C C . GLU A 1 85 ? -19.499 -3.518 4.281 1.00 87.19 85 GLU A C 1
ATOM 680 O O . GLU A 1 85 ? -20.093 -4.457 3.755 1.00 87.19 85 GLU A O 1
ATOM 685 N N . THR A 1 86 ? -19.652 -3.238 5.581 1.00 75.38 86 THR A N 1
ATOM 686 C CA . THR A 1 86 ? -20.544 -4.023 6.456 1.00 75.38 86 THR A CA 1
ATOM 687 C C . THR A 1 86 ? -22.030 -3.746 6.229 1.00 75.38 86 THR A C 1
ATOM 689 O O . THR A 1 86 ? -22.847 -4.624 6.485 1.00 75.38 86 THR A O 1
ATOM 692 N N . THR A 1 87 ? -22.396 -2.553 5.749 1.00 72.56 87 THR A N 1
ATOM 693 C CA . THR A 1 87 ? -23.796 -2.183 5.467 1.00 72.56 87 THR A CA 1
ATOM 694 C C . THR A 1 87 ? -24.312 -2.662 4.110 1.00 72.56 87 THR A C 1
ATOM 696 O O . THR A 1 87 ? -25.521 -2.654 3.887 1.00 72.56 87 THR A O 1
ATOM 699 N N . GLU A 1 88 ? -23.421 -3.066 3.203 1.00 60.44 88 GLU A N 1
ATOM 700 C CA . GLU A 1 88 ? -23.779 -3.596 1.880 1.00 60.44 88 GLU A CA 1
ATOM 701 C C . GLU A 1 88 ? -24.075 -5.114 1.879 1.00 60.44 88 GLU A C 1
ATOM 703 O O . GLU A 1 88 ? -24.342 -5.686 0.819 1.00 60.44 88 GLU A O 1
ATOM 708 N N . ILE A 1 89 ? -24.068 -5.760 3.054 1.00 52.56 89 ILE A N 1
ATOM 709 C CA . ILE A 1 89 ? -24.406 -7.180 3.277 1.00 52.56 89 ILE A CA 1
ATOM 710 C C . ILE A 1 89 ? -25.802 -7.297 3.898 1.00 52.56 89 ILE A C 1
ATOM 712 O O . ILE A 1 89 ? -26.585 -8.150 3.415 1.00 52.56 89 ILE A O 1
#

Secondary structure (DSSP, 8-state):
-TTTTSHHHHHHHHTHHHHHHHHHHH--HHHHHHHHHHHHHHHHHHHHHHHHHHHHHHHHHHTT--HHHHTTTS-HHHHHHHHHHHHT-

Sequence (89 aa):
RCIEEGYLVDYLRQHIGEARGMLLSGFNQEIYEKGLREEGWEAGIAEGIIEGDLRAIRNMLDLGLSEEQISQKYSKELVEQVLQETTEI

pLDDT: mean 89.43, std 7.58, range [52.56, 96.69]